Protein AF-A0A4V5LXH7-F1 (afdb_monomer_lite)

Foldseek 3Di:
DDLVPLDDDPVRQPDPVNVVSVCVVCVVPPPDDDPSQPDPVSVVVVVVVVVVVDDPVNVVVVVVVVVVVVVVVVVVVVVVVVVVVVVVVVVVVVVVVVVVVVVVVVVVVVVVVVVVVVVVVVVVVVVVVVLLVVLLVVLQVCVVVPHDPVVSCVPSVDDPVRSCVSVVVPPPPD

Secondary structure (DSSP, 8-state):
--GGG----GGG--SHHHHHHHHHHTTTT-SS--GGG-SHHHHHHHHHHHHHT--HHHHHHHHHHHHHHHHHHHHHHHHHHHHHHHHHHHHHHHHHHHHHHHHHHHHHHHHHHHHHHHHHHHHHHHHHHHHHHHHHHHHHHHHHTT--HHHHHHHH---HHHHHHHHHTTSS--

Sequence (174 aa):
MELINFVKGEAELESELDKVFFMLKNMSTLKKLPRILNSGVFQRFFQLASYAKLTKEERYMYDISLKRKWDAEAVRQAQEEDRQALLAKQQALEAQRQALEEKQRALEEAHVLNLTQAKKEALAEGLAEGERKRAIESARKMKNDGLPIEQIIRFTELSAEELRRTLRSKVEKL

Organism: NCBI:txid1874115

Radius of gyration: 56.32 Å; chains: 1; bounding box: 102×61×126 Å

pLDDT: mean 80.6, std 14.95, range [33.59, 97.62]

Structure (mmCIF, N/CA/C/O backbone):
data_AF-A0A4V5LXH7-F1
#
_entry.id   AF-A0A4V5LXH7-F1
#
loop_
_atom_site.group_PDB
_atom_site.id
_atom_site.type_symbol
_atom_site.label_atom_id
_atom_site.label_alt_id
_atom_site.label_comp_id
_atom_site.label_asym_id
_atom_site.label_entity_id
_atom_site.label_seq_id
_atom_site.pdbx_PDB_ins_code
_atom_site.Cartn_x
_atom_site.Cartn_y
_atom_site.Cartn_z
_atom_site.occupancy
_atom_site.B_iso_or_equiv
_atom_site.auth_seq_id
_atom_site.auth_comp_id
_atom_site.auth_asym_id
_atom_site.auth_atom_id
_atom_site.pdbx_PDB_model_num
ATOM 1 N N . MET A 1 1 ? -57.366 -26.735 52.399 1.00 50.31 1 MET A N 1
ATOM 2 C CA . MET A 1 1 ? -57.083 -26.028 53.667 1.00 50.31 1 MET A CA 1
ATOM 3 C C . MET A 1 1 ? -56.796 -24.576 53.341 1.00 50.31 1 MET A C 1
ATOM 5 O O . MET A 1 1 ? -56.027 -24.327 52.423 1.00 50.31 1 MET A O 1
ATOM 9 N N . GLU A 1 2 ? -57.430 -23.647 54.048 1.00 53.53 2 GLU A N 1
ATOM 10 C CA . GLU A 1 2 ? -57.168 -22.208 53.931 1.00 53.53 2 GLU A CA 1
ATOM 11 C C . GLU A 1 2 ? -56.141 -21.769 54.983 1.00 53.53 2 GLU A C 1
ATOM 13 O O . GLU A 1 2 ? -56.088 -22.339 56.074 1.00 53.53 2 GLU A O 1
ATOM 18 N N . LEU A 1 3 ? -55.349 -20.738 54.670 1.00 56.06 3 LEU A N 1
ATOM 19 C CA . LEU A 1 3 ? -54.226 -20.250 55.491 1.00 56.06 3 LEU A CA 1
ATOM 20 C C . LEU A 1 3 ? -54.667 -19.808 56.904 1.00 56.06 3 LEU A C 1
ATOM 22 O O . LEU A 1 3 ? -53.914 -19.939 57.866 1.00 56.06 3 LEU A O 1
ATOM 26 N N . ILE A 1 4 ? -55.915 -19.347 57.029 1.00 55.06 4 ILE A N 1
ATOM 27 C CA . ILE A 1 4 ? -56.541 -18.886 58.278 1.00 55.06 4 ILE A CA 1
ATOM 28 C C . ILE A 1 4 ? -56.800 -20.051 59.252 1.00 55.06 4 ILE A C 1
ATOM 30 O O . ILE A 1 4 ? -56.682 -19.875 60.462 1.00 55.06 4 ILE A O 1
ATOM 34 N N . ASN A 1 5 ? -57.064 -21.256 58.738 1.00 61.59 5 ASN A N 1
ATOM 35 C CA . ASN A 1 5 ? -57.423 -22.434 59.538 1.00 61.59 5 ASN A CA 1
ATOM 36 C C . ASN A 1 5 ? -56.234 -23.380 59.795 1.00 61.59 5 ASN A C 1
ATOM 38 O O . ASN A 1 5 ? -56.413 -24.506 60.256 1.00 61.59 5 ASN A O 1
ATOM 42 N N . PHE A 1 6 ? -55.007 -22.950 59.485 1.00 71.44 6 PHE A N 1
ATOM 43 C CA . PHE A 1 6 ? -53.804 -23.757 59.676 1.00 71.44 6 PHE A CA 1
ATOM 44 C C . PHE A 1 6 ? -53.302 -23.666 61.127 1.00 71.44 6 PHE A C 1
ATOM 46 O O . PHE A 1 6 ? -52.814 -22.614 61.539 1.00 71.44 6 PHE A O 1
ATOM 53 N N . VAL A 1 7 ? -53.404 -24.747 61.910 1.00 69.38 7 VAL A N 1
ATOM 54 C CA . VAL A 1 7 ? -53.031 -24.786 63.350 1.00 69.38 7 VAL A CA 1
ATOM 55 C C . VAL A 1 7 ? -51.901 -25.788 63.653 1.00 69.38 7 VAL A C 1
ATOM 57 O O . VAL A 1 7 ? -51.452 -25.879 64.788 1.00 69.38 7 VAL A O 1
ATOM 60 N N . LYS A 1 8 ? -51.398 -26.501 62.638 1.00 74.69 8 LYS A N 1
ATOM 61 C CA . LYS A 1 8 ? -50.404 -27.572 62.808 1.00 74.69 8 LYS A CA 1
ATOM 62 C C . LYS A 1 8 ? -49.050 -27.054 63.313 1.00 74.69 8 LYS A C 1
ATOM 64 O O . LYS A 1 8 ? -48.563 -26.019 62.844 1.00 74.69 8 LYS A O 1
ATOM 69 N N . GLY A 1 9 ? -48.443 -27.794 64.242 1.00 68.31 9 GLY A N 1
ATOM 70 C CA . GLY A 1 9 ? -47.104 -27.526 64.786 1.00 68.31 9 GLY A CA 1
ATOM 71 C C . GLY A 1 9 ? -45.967 -28.148 63.963 1.00 68.31 9 GLY A C 1
ATOM 72 O O . GLY A 1 9 ? -46.210 -28.923 63.045 1.00 68.31 9 GLY A O 1
ATOM 73 N N . GLU A 1 10 ? -44.706 -27.848 64.307 1.00 66.88 10 GLU A N 1
ATOM 74 C CA . GLU A 1 10 ? -43.515 -28.343 63.581 1.00 66.88 10 GLU A CA 1
ATOM 75 C C . GLU A 1 10 ? -43.468 -29.876 63.437 1.00 66.88 10 GLU A C 1
ATOM 77 O O . GLU A 1 10 ? -43.058 -30.383 62.396 1.00 66.88 10 GLU A O 1
ATOM 82 N N . ALA A 1 11 ? -43.924 -30.612 64.455 1.00 67.56 11 ALA A N 1
ATOM 83 C CA . ALA A 1 11 ? -43.944 -32.076 64.467 1.00 67.56 11 ALA A CA 1
ATOM 84 C C . ALA A 1 11 ? -45.062 -32.698 63.603 1.00 67.56 11 ALA A C 1
ATOM 86 O O . ALA A 1 11 ? -45.029 -33.896 63.345 1.00 67.56 11 ALA A O 1
ATOM 87 N N . GLU A 1 12 ? -46.027 -31.897 63.145 1.00 73.00 12 GLU A N 1
ATOM 88 C CA . GLU A 1 12 ? -47.233 -32.336 62.421 1.00 73.00 12 GLU A CA 1
ATOM 89 C C . GLU A 1 12 ? -47.176 -31.973 60.920 1.00 73.00 12 GLU A C 1
ATOM 91 O O . GLU A 1 12 ? -48.175 -32.038 60.198 1.00 73.00 12 GLU A O 1
ATOM 96 N N . LEU A 1 13 ? -46.003 -31.543 60.434 1.00 75.25 13 LEU A N 1
ATOM 97 C CA . LEU A 1 13 ? -45.779 -31.112 59.052 1.00 75.25 13 LEU A CA 1
ATOM 98 C C . LEU A 1 13 ? -45.464 -32.298 58.131 1.00 75.25 13 LEU A C 1
ATOM 100 O O . LEU A 1 13 ? -44.310 -32.534 57.763 1.00 75.25 13 LEU A O 1
ATOM 104 N N . GLU A 1 14 ? -46.503 -33.023 57.730 1.00 67.31 14 GLU A N 1
ATOM 105 C CA . GLU A 1 14 ? -46.374 -34.194 56.853 1.00 67.31 14 GLU A CA 1
ATOM 106 C C . GLU A 1 14 ? -46.221 -33.816 55.369 1.00 67.31 14 GLU A C 1
ATOM 108 O O . GLU A 1 14 ? -45.343 -34.349 54.688 1.00 67.31 14 GLU A O 1
ATOM 113 N N . SER A 1 15 ? -47.015 -32.863 54.856 1.00 75.75 15 SER A N 1
ATOM 114 C CA . SER A 1 15 ? -47.000 -32.500 53.427 1.00 75.75 15 SER A CA 1
ATOM 115 C C . SER A 1 15 ? -46.150 -31.262 53.100 1.00 75.75 15 SER A C 1
ATOM 117 O O . SER A 1 15 ? -45.922 -30.386 53.937 1.00 75.75 15 SER A O 1
ATOM 119 N N . GLU A 1 16 ? -45.702 -31.141 51.843 1.00 67.69 16 GLU A N 1
ATOM 120 C CA . GLU A 1 16 ? -45.017 -29.930 51.353 1.00 67.69 16 GLU A CA 1
ATOM 121 C C . GLU A 1 16 ? -45.903 -28.679 51.450 1.00 67.69 16 GLU A C 1
ATOM 123 O O . GLU A 1 16 ? -45.416 -27.589 51.739 1.00 67.69 16 GLU A O 1
ATOM 128 N N . LEU A 1 17 ? -47.215 -28.843 51.286 1.00 70.25 17 LEU A N 1
ATOM 129 C CA . LEU A 1 17 ? -48.198 -27.772 51.407 1.00 70.25 17 LEU A CA 1
ATOM 130 C C . LEU A 1 17 ? -48.376 -27.318 52.868 1.00 70.25 17 LEU A C 1
ATOM 132 O O . LEU A 1 17 ? -48.465 -26.117 53.122 1.00 70.25 17 LEU A O 1
ATOM 136 N N . ASP A 1 18 ? -48.314 -28.234 53.841 1.00 73.75 18 ASP A N 1
ATOM 137 C CA . ASP A 1 18 ? -48.282 -27.880 55.269 1.00 73.75 18 ASP A CA 1
ATOM 138 C C . ASP A 1 18 ? -47.008 -27.098 55.624 1.00 73.75 18 ASP A C 1
ATOM 140 O O . ASP A 1 18 ? -47.055 -26.127 56.377 1.00 73.75 18 ASP A O 1
ATOM 144 N N . LYS A 1 19 ? -45.869 -27.474 55.031 1.00 75.38 19 LYS A N 1
ATOM 145 C CA . LYS A 1 19 ? -44.585 -26.771 55.183 1.00 75.38 19 LYS A CA 1
ATOM 146 C C . LYS A 1 19 ? -44.635 -25.348 54.616 1.00 75.38 19 LYS A C 1
ATOM 148 O O . LYS A 1 19 ? -44.140 -24.424 55.264 1.00 75.38 19 LYS A O 1
ATOM 153 N N . VAL A 1 20 ? -45.272 -25.157 53.454 1.00 72.19 20 VAL A N 1
ATOM 154 C CA . VAL A 1 20 ? -45.529 -23.826 52.868 1.00 72.19 20 VAL A CA 1
ATOM 155 C C . VAL A 1 20 ? -46.413 -22.989 53.796 1.00 72.19 20 VAL A C 1
ATOM 157 O O . VAL A 1 20 ? -46.061 -21.852 54.107 1.00 72.19 20 VAL A O 1
ATOM 160 N N . PHE A 1 21 ? -47.533 -23.532 54.283 1.00 74.00 21 PHE A N 1
ATOM 161 C CA . PHE A 1 21 ? -48.441 -22.791 55.164 1.00 74.00 21 PHE A CA 1
ATOM 162 C C . PHE A 1 21 ? -47.815 -22.453 56.519 1.00 74.00 21 PHE A C 1
ATOM 164 O O . PHE A 1 21 ? -47.962 -21.324 56.992 1.00 74.00 21 PHE A O 1
ATOM 171 N N . PHE A 1 22 ? -47.061 -23.381 57.111 1.00 75.94 22 PHE A N 1
ATOM 172 C CA . PHE A 1 22 ? -46.317 -23.137 58.343 1.00 75.94 22 PHE A CA 1
ATOM 173 C C . PHE A 1 22 ? -45.274 -22.033 58.164 1.00 75.94 22 PHE A C 1
ATOM 175 O O . PHE A 1 22 ? -45.173 -21.145 59.014 1.00 75.94 22 PHE A O 1
ATOM 182 N N . MET A 1 23 ? -44.532 -22.056 57.051 1.00 72.31 23 MET A N 1
ATOM 183 C CA . MET A 1 23 ? -43.577 -21.005 56.716 1.00 72.31 23 MET A CA 1
ATOM 184 C C . MET A 1 23 ? -44.282 -19.654 56.605 1.00 72.31 23 MET A C 1
ATOM 186 O O . MET A 1 23 ? -43.899 -18.735 57.318 1.00 72.31 23 MET A O 1
ATOM 190 N N . LEU A 1 24 ? -45.334 -19.552 55.781 1.00 71.25 24 LEU A N 1
ATOM 191 C CA . LEU A 1 24 ? -46.080 -18.311 55.544 1.00 71.25 24 LEU A CA 1
ATOM 192 C C . LEU A 1 24 ? -46.690 -17.733 56.829 1.00 71.25 24 LEU A C 1
ATOM 194 O O . LEU A 1 24 ? -46.594 -16.528 57.060 1.00 71.25 24 LEU A O 1
ATOM 198 N N . LYS A 1 25 ? -47.253 -18.582 57.697 1.00 72.81 25 LYS A N 1
ATOM 199 C CA . LYS A 1 25 ? -47.838 -18.168 58.982 1.00 72.81 25 LYS A CA 1
ATOM 200 C C . LYS A 1 25 ? -46.791 -17.644 59.971 1.00 72.81 25 LYS A C 1
ATOM 202 O O . LYS A 1 25 ? -47.082 -16.727 60.734 1.00 72.81 25 LYS A O 1
ATOM 207 N N . ASN A 1 26 ? -45.579 -18.199 59.950 1.00 70.19 26 ASN A N 1
ATOM 208 C CA . ASN A 1 26 ? -44.505 -17.864 60.889 1.00 70.19 26 ASN A CA 1
ATOM 209 C C . ASN A 1 26 ? -43.395 -16.988 60.262 1.00 70.19 26 ASN A C 1
ATOM 211 O O . ASN A 1 26 ? -42.321 -16.836 60.841 1.00 70.19 26 ASN A O 1
ATOM 215 N N . MET A 1 27 ? -43.635 -16.367 59.098 1.00 64.06 27 MET A N 1
ATOM 216 C CA . MET A 1 27 ? -42.632 -15.569 58.363 1.00 64.06 27 MET A CA 1
ATOM 217 C C . MET A 1 27 ? -42.004 -14.438 59.186 1.00 64.06 27 MET A C 1
ATOM 219 O O . MET A 1 27 ? -40.829 -14.124 59.010 1.00 64.06 27 MET A O 1
ATOM 223 N N . SER A 1 28 ? -42.774 -13.799 60.069 1.00 63.00 28 SER A N 1
ATOM 224 C CA . SER A 1 28 ? -42.300 -12.674 60.886 1.00 63.00 28 SER A CA 1
ATOM 225 C C . SER A 1 28 ? -41.464 -13.113 62.091 1.00 63.00 28 SER A C 1
ATOM 227 O O . SER A 1 28 ? -40.641 -12.342 62.586 1.00 63.00 28 SER A O 1
ATOM 229 N N . THR A 1 29 ? -41.653 -14.345 62.564 1.00 64.44 29 THR A N 1
ATOM 230 C CA . THR A 1 29 ? -41.029 -14.880 63.781 1.00 64.44 29 THR A CA 1
ATOM 231 C C . THR A 1 29 ? -39.841 -15.800 63.480 1.00 64.44 29 THR A C 1
ATOM 233 O O . THR A 1 29 ? -38.942 -15.939 64.314 1.00 64.44 29 THR A O 1
ATOM 236 N N . LEU A 1 30 ? -39.774 -16.375 62.274 1.00 66.69 30 LEU A N 1
ATOM 237 C CA . LEU A 1 30 ? -38.698 -17.262 61.829 1.00 66.69 30 LEU A CA 1
ATOM 238 C C . LEU A 1 30 ? -37.398 -16.494 61.525 1.00 66.69 30 LEU A C 1
ATOM 240 O O . LEU A 1 30 ? -37.164 -16.011 60.420 1.00 66.69 30 LEU A O 1
ATOM 244 N N . LYS A 1 31 ? -36.498 -16.419 62.515 1.00 63.22 31 LYS A N 1
ATOM 245 C CA . LYS A 1 31 ? -35.153 -15.819 62.364 1.00 63.22 31 LYS A CA 1
ATOM 246 C C . LYS A 1 31 ? -34.141 -16.726 61.651 1.00 63.22 31 LYS A C 1
ATOM 248 O O . LYS A 1 31 ? -33.125 -16.239 61.163 1.00 63.22 31 LYS A O 1
ATOM 253 N N . LYS A 1 32 ? -34.378 -18.039 61.637 1.00 66.19 32 LYS A N 1
ATOM 254 C CA . LYS A 1 32 ? -33.535 -19.059 60.993 1.00 66.19 32 LYS A CA 1
ATOM 255 C C . LYS A 1 32 ? -34.434 -20.128 60.385 1.00 66.19 32 LYS A C 1
ATOM 257 O O . LYS A 1 32 ? -35.490 -20.407 60.943 1.00 66.19 32 LYS A O 1
ATOM 262 N N . LEU A 1 33 ? -34.003 -20.722 59.272 1.00 65.12 33 LEU A N 1
ATOM 263 C CA . LEU A 1 33 ? -34.748 -21.781 58.594 1.00 65.12 33 LEU A CA 1
ATOM 264 C C . LEU A 1 33 ? -34.733 -23.067 59.454 1.00 65.12 33 LEU A C 1
ATOM 266 O O . LEU A 1 33 ? -33.650 -23.610 59.693 1.00 65.12 33 LEU A O 1
ATOM 270 N N . PRO A 1 34 ? -35.889 -23.564 59.932 1.00 66.94 34 PRO A N 1
ATOM 271 C CA . PRO A 1 34 ? -35.977 -24.834 60.650 1.00 66.94 34 PRO A CA 1
ATOM 272 C C . PRO A 1 34 ? -35.546 -26.003 59.756 1.00 66.94 34 PRO A C 1
ATOM 274 O O . PRO A 1 34 ? -35.804 -25.998 58.552 1.00 66.94 34 PRO A O 1
ATOM 277 N N . ARG A 1 35 ? -34.940 -27.049 60.339 1.00 64.75 35 ARG A N 1
ATOM 278 C CA . ARG A 1 35 ? -34.434 -28.226 59.595 1.00 64.75 35 ARG A CA 1
ATOM 279 C C . ARG A 1 35 ? -35.494 -28.908 58.719 1.00 64.75 35 ARG A C 1
ATOM 281 O O . ARG A 1 35 ? -35.157 -29.452 57.674 1.00 64.75 35 ARG A O 1
ATOM 288 N N . ILE A 1 36 ? -36.760 -28.836 59.120 1.00 65.00 36 ILE A N 1
ATOM 289 C CA . ILE A 1 36 ? -37.914 -29.450 58.443 1.00 65.00 36 ILE A CA 1
ATOM 290 C C . ILE A 1 36 ? -38.217 -28.767 57.092 1.00 65.00 36 ILE A C 1
ATOM 292 O O . ILE A 1 36 ? -38.776 -29.388 56.187 1.00 65.00 36 ILE A O 1
ATOM 296 N N . LEU A 1 37 ? -37.794 -27.506 56.936 1.00 65.00 37 LEU A N 1
ATOM 297 C CA . LEU A 1 37 ? -37.978 -26.671 55.743 1.00 65.00 37 LEU A CA 1
ATOM 298 C C . LEU A 1 37 ? -36.717 -26.596 54.866 1.00 65.00 37 LEU A C 1
ATOM 300 O O . LEU A 1 37 ? -36.638 -25.771 53.961 1.00 65.00 37 LEU A O 1
ATOM 304 N N . ASN A 1 38 ? -35.725 -27.459 55.101 1.00 63.91 38 ASN A N 1
ATOM 305 C CA . ASN A 1 38 ? -34.456 -27.463 54.374 1.00 63.91 38 ASN A CA 1
ATOM 306 C C . ASN A 1 38 ? -34.535 -28.207 53.023 1.00 63.91 38 ASN A C 1
ATOM 308 O O . ASN A 1 38 ? -33.702 -29.064 52.732 1.00 63.91 38 ASN A O 1
ATOM 312 N N . SER A 1 39 ? -35.555 -27.922 52.207 1.00 68.00 39 SER A N 1
ATOM 313 C CA . SER A 1 39 ? -35.624 -28.405 50.821 1.00 68.00 39 SER A CA 1
ATOM 314 C C . SER A 1 39 ? -35.051 -27.355 49.861 1.00 68.00 39 SER A C 1
ATOM 316 O O . SER A 1 39 ? -35.079 -26.153 50.140 1.00 68.00 39 SER A O 1
ATOM 318 N N . GLY A 1 40 ? -34.534 -27.792 48.708 1.00 64.69 40 GLY A N 1
ATOM 319 C CA . GLY A 1 40 ? -33.908 -26.891 47.729 1.00 64.69 40 GLY A CA 1
ATOM 320 C C . GLY A 1 40 ? -34.839 -25.787 47.202 1.00 64.69 40 GLY A C 1
ATOM 321 O O . GLY A 1 40 ? -34.373 -24.706 46.848 1.00 64.69 40 GLY A O 1
ATOM 322 N N . VAL A 1 41 ? -36.156 -26.017 47.202 1.00 66.50 41 VAL A N 1
ATOM 323 C CA . VAL A 1 41 ? -37.170 -25.029 46.791 1.00 66.50 41 VAL A CA 1
ATOM 324 C C . VAL A 1 41 ? -37.322 -23.929 47.847 1.00 66.50 41 VAL A C 1
ATOM 326 O O . VAL A 1 41 ? -37.331 -22.742 47.519 1.00 66.50 41 VAL A O 1
ATOM 329 N N . PHE A 1 42 ? -37.355 -24.305 49.126 1.00 68.94 42 PHE A N 1
ATOM 330 C CA . PHE A 1 42 ? -37.490 -23.365 50.239 1.00 68.94 42 PHE A CA 1
ATOM 331 C C . PHE A 1 42 ? -36.227 -22.538 50.483 1.00 68.94 42 PHE A C 1
ATOM 333 O O . PHE A 1 42 ? -36.331 -21.370 50.850 1.00 68.94 42 PHE A O 1
ATOM 340 N N . GLN A 1 43 ? -35.040 -23.088 50.214 1.00 67.06 43 GLN A N 1
ATOM 341 C CA . GLN A 1 43 ? -33.799 -22.309 50.249 1.00 67.06 43 GLN A CA 1
ATOM 342 C C . GLN A 1 43 ? -33.799 -21.187 49.205 1.00 67.06 43 GLN A C 1
ATOM 344 O O . GLN A 1 43 ? -33.464 -20.050 49.534 1.00 67.06 43 GLN A O 1
ATOM 349 N N . ARG A 1 44 ? -34.229 -21.477 47.970 1.00 63.94 44 ARG A N 1
ATOM 350 C CA . ARG A 1 44 ? -34.353 -20.465 46.907 1.00 63.94 44 ARG A CA 1
ATOM 351 C C . ARG A 1 44 ? -35.390 -19.404 47.264 1.00 63.94 44 ARG A C 1
ATOM 353 O O . ARG A 1 44 ? -35.130 -18.220 47.084 1.00 63.94 44 ARG A O 1
ATOM 360 N N . PHE A 1 45 ? -36.527 -19.815 47.827 1.00 66.00 45 PHE A N 1
ATOM 361 C CA . PHE A 1 45 ? -37.550 -18.889 48.312 1.00 66.00 45 PHE A CA 1
ATOM 362 C C . PHE A 1 45 ? -37.027 -17.994 49.445 1.00 66.00 45 PHE A C 1
ATOM 364 O O . PHE A 1 45 ? -37.220 -16.785 49.401 1.00 66.00 45 PHE A O 1
ATOM 371 N N . PHE A 1 46 ? -36.307 -18.551 50.425 1.00 65.56 46 PHE A N 1
ATOM 372 C CA . PHE A 1 46 ? -35.726 -17.776 51.524 1.00 65.56 46 PHE A CA 1
ATOM 373 C C . PHE A 1 46 ? -34.636 -16.817 51.033 1.00 65.56 46 PHE A C 1
ATOM 375 O O . PHE A 1 46 ? -34.598 -15.673 51.474 1.00 65.56 46 PHE A O 1
ATOM 382 N N . GLN A 1 47 ? -33.786 -17.226 50.087 1.00 63.06 47 GLN A N 1
ATOM 383 C CA . GLN A 1 47 ? -32.816 -16.334 49.440 1.00 63.06 47 GLN A CA 1
ATOM 384 C C . GLN A 1 47 ? -33.511 -15.194 48.684 1.00 63.06 47 GLN A C 1
ATOM 386 O O . GLN A 1 47 ? -33.106 -14.041 48.812 1.00 63.06 47 GLN A O 1
ATOM 391 N N . LEU A 1 48 ? -34.598 -15.488 47.966 1.00 58.62 48 LEU A N 1
ATOM 392 C CA . LEU A 1 48 ? -35.386 -14.487 47.248 1.00 58.62 48 LEU A CA 1
ATOM 393 C C . LEU A 1 48 ? -36.129 -13.537 48.205 1.00 58.62 48 LEU A C 1
ATOM 395 O O . LEU A 1 48 ? -36.177 -12.333 47.971 1.00 58.62 48 LEU A O 1
ATOM 399 N N . ALA A 1 49 ? -36.646 -14.045 49.324 1.00 60.09 49 ALA A N 1
ATOM 400 C CA . ALA A 1 49 ? -37.250 -13.240 50.384 1.00 60.09 49 ALA A CA 1
ATOM 401 C C . ALA A 1 49 ? -36.205 -12.396 51.139 1.00 60.09 49 ALA A C 1
ATOM 403 O O . ALA A 1 49 ? -36.483 -11.260 51.515 1.00 60.09 49 ALA A O 1
ATOM 404 N N . SER A 1 50 ? -34.984 -12.913 51.308 1.00 56.38 50 SER A N 1
ATOM 405 C CA . SER A 1 50 ? -33.834 -12.166 51.841 1.00 56.38 50 SER A CA 1
ATOM 406 C C . SER A 1 50 ? -33.432 -11.034 50.895 1.00 56.38 50 SER A C 1
ATOM 408 O O . SER A 1 50 ? -33.141 -9.932 51.345 1.00 56.38 50 SER A O 1
ATOM 410 N N . TYR A 1 51 ? -33.500 -11.276 49.585 1.00 52.81 51 TYR A N 1
ATOM 411 C CA . TYR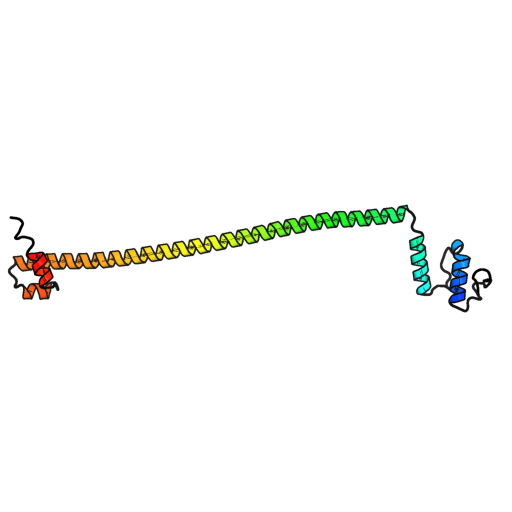 A 1 51 ? -33.290 -10.270 48.546 1.00 52.81 51 TYR A CA 1
ATOM 412 C C . TYR A 1 51 ? -34.411 -9.212 48.531 1.00 52.81 51 TYR A C 1
ATOM 414 O O . TYR A 1 51 ? -34.144 -8.019 48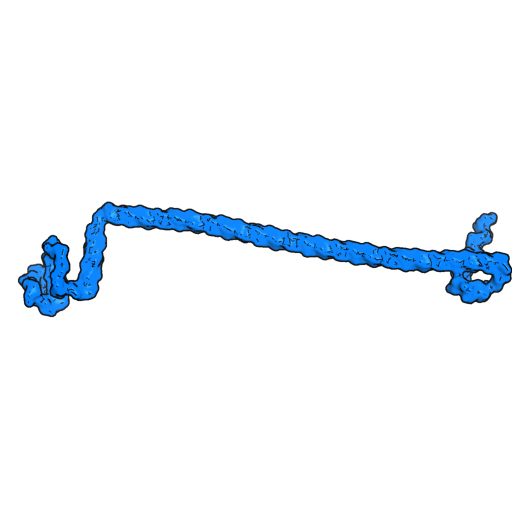.430 1.00 52.81 51 TYR A O 1
ATOM 422 N N . ALA A 1 52 ? -35.671 -9.603 48.746 1.00 55.06 52 ALA A N 1
ATOM 423 C CA . ALA A 1 52 ? -36.780 -8.659 48.923 1.00 55.06 52 ALA A CA 1
ATOM 424 C C . ALA A 1 52 ? -36.672 -7.824 50.219 1.00 55.06 52 ALA A C 1
ATOM 426 O O . ALA A 1 52 ? -37.296 -6.769 50.326 1.00 55.06 52 ALA A O 1
ATOM 427 N N . LYS A 1 53 ? -35.852 -8.268 51.184 1.00 56.97 53 LYS A N 1
ATOM 428 C CA . LYS A 1 53 ? -35.536 -7.557 52.431 1.00 56.97 53 LYS A CA 1
ATOM 429 C C . LYS A 1 53 ? -34.415 -6.519 52.277 1.00 56.97 53 LYS A C 1
ATOM 431 O O . LYS A 1 53 ? -34.104 -5.854 53.263 1.00 56.97 53 LYS A O 1
ATOM 436 N N . LEU A 1 54 ? -33.838 -6.360 51.077 1.00 57.31 54 LEU A N 1
ATOM 437 C CA . LEU A 1 54 ? -32.822 -5.338 50.814 1.00 57.31 54 LEU A CA 1
ATOM 438 C C . LEU A 1 54 ? -33.363 -3.954 51.191 1.00 57.31 54 LEU A C 1
ATOM 440 O O . LEU A 1 54 ? -34.442 -3.539 50.734 1.00 57.31 54 LEU A O 1
ATOM 444 N N . THR A 1 55 ? -32.614 -3.235 52.022 1.00 62.69 55 THR A N 1
ATOM 445 C CA . THR A 1 55 ? -32.979 -1.872 52.409 1.00 62.69 55 THR A CA 1
ATOM 446 C C . THR A 1 55 ? -32.841 -0.933 51.205 1.00 62.69 55 THR A C 1
ATOM 448 O O . THR A 1 55 ? -32.291 -1.292 50.156 1.00 62.69 55 THR A O 1
ATOM 451 N N . LYS A 1 56 ? -33.382 0.288 51.299 1.00 65.88 56 LYS A N 1
ATOM 452 C CA . LYS A 1 56 ? -33.227 1.273 50.213 1.00 65.88 56 LYS A CA 1
ATOM 453 C C . LYS A 1 56 ? -31.747 1.548 49.926 1.00 65.88 56 LYS A C 1
ATOM 455 O O . LYS A 1 56 ? -31.377 1.756 48.776 1.00 65.88 56 LYS A O 1
ATOM 460 N N . GLU A 1 57 ? -30.921 1.481 50.961 1.00 69.25 57 GLU A N 1
ATOM 461 C CA . GLU A 1 57 ? -29.485 1.717 50.938 1.00 69.25 57 GLU A CA 1
ATOM 462 C C . GLU A 1 57 ? -28.742 0.622 50.166 1.00 69.25 57 GLU A C 1
ATOM 464 O O . GLU A 1 57 ? -27.875 0.936 49.358 1.00 69.25 57 GLU A O 1
ATOM 469 N N . GLU A 1 58 ? -29.097 -0.654 50.329 1.00 63.94 58 GLU A N 1
ATOM 470 C CA . GLU A 1 58 ? -28.426 -1.744 49.606 1.00 63.94 58 GLU A CA 1
ATOM 471 C C . GLU A 1 58 ? -28.774 -1.747 48.109 1.00 63.94 58 GLU A C 1
ATOM 473 O O . GLU A 1 58 ? -27.894 -1.964 47.273 1.00 63.94 58 GLU A O 1
ATOM 478 N N . ARG A 1 59 ? -30.028 -1.421 47.751 1.00 66.38 59 ARG A N 1
ATOM 479 C CA . ARG A 1 59 ? -30.418 -1.182 46.347 1.00 66.38 59 ARG A CA 1
ATOM 480 C C . ARG A 1 59 ? -29.657 0.001 45.749 1.00 66.38 59 ARG A C 1
ATOM 482 O O . ARG A 1 59 ? -29.103 -0.113 44.663 1.00 66.38 59 ARG A O 1
ATOM 489 N N . TYR A 1 60 ? -29.552 1.098 46.495 1.00 75.56 60 TYR A N 1
ATOM 490 C CA . TYR A 1 60 ? -28.793 2.275 46.077 1.00 75.56 60 TYR A CA 1
ATOM 491 C C . TYR A 1 60 ? -27.301 1.968 45.863 1.00 75.56 60 TYR A C 1
ATOM 493 O O . TYR A 1 60 ? -26.712 2.383 44.865 1.00 75.56 60 TYR A O 1
ATOM 501 N N . MET A 1 61 ? -26.685 1.185 46.754 1.00 74.38 61 MET A N 1
ATOM 502 C CA . MET A 1 61 ? -25.293 0.750 46.602 1.00 74.38 61 MET A CA 1
ATOM 503 C C . MET A 1 61 ? -25.092 -0.151 45.378 1.00 74.38 61 MET A C 1
ATOM 505 O O . MET A 1 61 ? -24.076 -0.027 44.686 1.00 74.38 61 MET A O 1
ATOM 509 N N . TYR A 1 62 ? -26.056 -1.025 45.078 1.00 70.81 62 TYR A N 1
ATOM 510 C CA . TYR A 1 62 ? -26.042 -1.839 43.865 1.00 70.81 62 TYR A CA 1
ATOM 511 C C . TYR A 1 62 ? -26.123 -0.973 42.600 1.00 70.81 62 TYR A C 1
ATOM 513 O O . TYR A 1 62 ? -25.274 -1.127 41.718 1.00 70.81 62 TYR A O 1
ATOM 521 N N . ASP A 1 63 ? -27.043 -0.009 42.550 1.00 74.06 63 ASP A N 1
ATOM 522 C CA . ASP A 1 63 ? -27.205 0.909 41.414 1.00 74.06 63 ASP A CA 1
ATOM 523 C C . ASP A 1 63 ? -25.944 1.750 41.176 1.00 74.06 63 ASP A C 1
ATOM 525 O O . ASP A 1 63 ? -25.489 1.890 40.039 1.00 74.06 63 ASP A O 1
ATOM 529 N N . ILE A 1 64 ? -25.303 2.240 42.246 1.00 78.69 64 ILE A N 1
ATOM 530 C CA . ILE A 1 64 ? -24.001 2.917 42.148 1.00 78.69 64 ILE A CA 1
ATOM 531 C C . ILE A 1 64 ? -22.946 1.980 41.558 1.00 78.69 64 ILE A C 1
ATOM 533 O O . ILE A 1 64 ? -22.159 2.393 40.705 1.00 78.69 64 ILE A O 1
ATOM 537 N N . SER A 1 65 ? -22.892 0.726 42.014 1.00 83.38 65 SER A N 1
ATOM 538 C CA . SER A 1 65 ? -21.905 -0.238 41.523 1.00 83.38 65 SER A CA 1
ATOM 539 C C . SER A 1 65 ? -22.101 -0.553 40.038 1.00 83.38 65 SER A C 1
ATOM 541 O O . SER A 1 65 ? -21.120 -0.670 39.302 1.00 83.38 65 SER A O 1
ATOM 543 N N . LEU A 1 66 ? -23.355 -0.638 39.588 1.00 81.69 66 LEU A N 1
ATOM 544 C CA . LEU A 1 66 ? -23.705 -0.882 38.196 1.00 81.69 66 LEU A CA 1
ATOM 545 C C . LEU A 1 66 ? -23.356 0.330 37.334 1.00 81.69 66 LEU A C 1
ATOM 547 O O . LEU A 1 66 ? -22.679 0.175 36.319 1.00 81.69 66 LEU A O 1
ATOM 551 N N . LYS A 1 67 ? -23.702 1.536 37.797 1.00 88.94 67 LYS A N 1
ATOM 552 C CA . LYS A 1 67 ? -23.329 2.789 37.137 1.00 88.94 67 LYS A CA 1
ATOM 553 C C . LYS A 1 67 ? -21.815 2.904 36.966 1.00 88.94 67 LYS A C 1
ATOM 555 O O . LYS A 1 67 ? -21.350 3.135 35.862 1.00 88.94 67 LYS A O 1
ATOM 560 N N . ARG A 1 68 ? -21.033 2.634 38.018 1.00 88.12 68 ARG A N 1
ATOM 561 C CA . ARG A 1 68 ? -19.559 2.644 37.941 1.00 88.12 68 ARG A CA 1
ATOM 562 C C . ARG A 1 68 ? -19.014 1.655 36.913 1.00 88.12 68 ARG A C 1
ATOM 564 O O . ARG A 1 68 ? -18.029 1.957 36.247 1.00 88.12 68 ARG A O 1
ATOM 571 N N . LYS A 1 69 ? -19.622 0.470 36.793 1.00 88.44 69 LYS A N 1
ATOM 572 C CA . LYS A 1 69 ? -19.222 -0.522 35.784 1.00 88.44 69 LYS A CA 1
ATOM 573 C C . LYS A 1 69 ? -19.518 -0.029 34.374 1.00 88.44 69 LYS A C 1
ATOM 575 O O . LYS A 1 69 ? -18.655 -0.173 33.517 1.00 88.44 69 LYS A O 1
ATOM 580 N N . TRP A 1 70 ? -20.694 0.550 34.149 1.00 86.12 70 TRP A N 1
ATOM 581 C CA . TRP A 1 70 ? -21.073 1.106 32.850 1.00 86.12 70 TRP A CA 1
ATOM 582 C C . TRP A 1 70 ? -20.238 2.327 32.474 1.00 86.12 70 TRP A C 1
ATOM 584 O O . TRP A 1 70 ? -19.759 2.383 31.350 1.00 86.12 70 TRP A O 1
ATOM 594 N N . ASP A 1 71 ? -19.970 3.233 33.417 1.00 91.81 71 ASP A N 1
ATOM 595 C CA . ASP A 1 71 ? -19.079 4.378 33.201 1.00 91.81 71 ASP A CA 1
ATOM 596 C C . ASP A 1 71 ? -17.668 3.896 32.811 1.00 91.81 71 ASP A C 1
ATOM 598 O O . ASP A 1 71 ? -17.067 4.396 31.862 1.00 91.81 71 ASP A O 1
ATOM 602 N N . ALA A 1 72 ? -17.147 2.870 33.495 1.00 92.06 72 ALA A N 1
ATOM 603 C CA . ALA A 1 72 ? -15.842 2.295 33.177 1.00 92.06 72 ALA A CA 1
ATOM 604 C C . ALA A 1 72 ? -15.821 1.564 31.824 1.00 92.06 72 ALA A C 1
ATOM 606 O O . ALA A 1 72 ? -14.810 1.609 31.126 1.00 92.06 72 ALA A O 1
ATOM 607 N N . GLU A 1 73 ? -16.907 0.880 31.459 1.00 90.94 73 GLU A N 1
ATOM 608 C CA . GLU A 1 73 ? -17.029 0.210 30.161 1.00 90.94 73 GLU A CA 1
ATOM 609 C C . GLU A 1 73 ? -17.131 1.223 29.020 1.00 90.94 73 GLU A C 1
ATOM 611 O O . GLU A 1 73 ? -16.430 1.077 28.029 1.00 90.94 73 GLU A O 1
ATOM 616 N N . ALA A 1 74 ? -17.909 2.295 29.189 1.00 94.12 74 ALA A N 1
ATOM 617 C CA . ALA A 1 74 ? -18.026 3.360 28.198 1.00 94.12 74 ALA A CA 1
ATOM 618 C C . ALA A 1 74 ? -16.667 4.018 27.907 1.00 94.12 74 ALA A C 1
ATOM 620 O O . ALA A 1 74 ? -16.317 4.238 26.750 1.00 94.12 74 ALA A O 1
ATOM 621 N N . VAL A 1 75 ? -15.861 4.271 28.947 1.00 95.06 75 VAL A N 1
ATOM 622 C CA . VAL A 1 75 ? -14.493 4.791 28.779 1.00 95.06 75 VAL A CA 1
ATOM 623 C C . VAL A 1 75 ? -13.598 3.787 28.049 1.00 95.06 75 VAL A C 1
ATOM 625 O O . VAL A 1 75 ? -12.860 4.180 27.149 1.00 95.06 75 VAL A O 1
ATOM 628 N N . ARG A 1 76 ? -13.658 2.495 28.406 1.00 95.00 76 ARG A N 1
ATOM 629 C CA . ARG A 1 76 ? -12.885 1.446 27.716 1.00 95.00 76 ARG A CA 1
ATOM 630 C C . ARG A 1 76 ? -13.267 1.332 26.246 1.00 95.00 76 ARG A C 1
ATOM 632 O O . ARG A 1 76 ? -12.381 1.231 25.405 1.00 95.00 76 ARG A O 1
ATOM 639 N N . GLN A 1 77 ? -14.561 1.355 25.951 1.00 94.25 77 GLN A N 1
ATOM 640 C CA . GLN A 1 77 ? -15.067 1.253 24.593 1.00 94.25 77 GLN A CA 1
ATOM 641 C C . GLN A 1 77 ? -14.596 2.440 23.750 1.00 94.25 77 GLN A C 1
ATOM 643 O O . GLN A 1 77 ? -14.045 2.221 22.679 1.00 94.25 77 GLN A O 1
ATOM 648 N N . ALA A 1 78 ? -14.702 3.669 24.266 1.00 94.56 78 ALA A N 1
ATOM 649 C CA . ALA A 1 78 ? -14.190 4.852 23.575 1.00 94.56 78 ALA A CA 1
ATOM 650 C C . ALA A 1 78 ? -12.679 4.748 23.286 1.00 94.56 78 ALA A C 1
ATOM 652 O O . ALA A 1 78 ? -12.234 5.030 22.179 1.00 94.56 78 ALA A O 1
ATOM 653 N N . GLN A 1 79 ? -11.886 4.270 24.252 1.00 95.38 79 GLN A N 1
ATOM 654 C CA . GLN A 1 79 ? -10.445 4.059 24.058 1.00 95.38 79 GLN A CA 1
ATOM 655 C C . GLN A 1 79 ? -10.128 2.991 23.006 1.00 95.38 79 GLN A C 1
ATOM 657 O O . GLN A 1 79 ? -9.146 3.121 22.274 1.00 95.38 79 GLN A O 1
ATOM 662 N N . GLU A 1 80 ? -10.914 1.918 22.951 1.00 94.94 80 GLU A N 1
ATOM 663 C CA . GLU A 1 80 ? -10.732 0.858 21.963 1.00 94.94 80 GLU A CA 1
ATOM 664 C C . GLU A 1 80 ? -11.165 1.319 20.566 1.00 94.94 80 GLU A C 1
ATOM 666 O O . GLU A 1 80 ? -10.457 1.053 19.599 1.00 94.94 80 GLU A O 1
ATOM 671 N N . GLU A 1 81 ? -12.255 2.079 20.456 1.00 94.62 81 GLU A N 1
ATOM 672 C CA . GLU A 1 81 ? -12.683 2.717 19.205 1.00 94.62 81 GLU A CA 1
ATOM 673 C C . GLU A 1 81 ? -11.611 3.684 18.680 1.00 94.62 81 GLU A C 1
ATOM 675 O O . GLU A 1 81 ? -11.212 3.585 17.517 1.00 94.62 81 GLU A O 1
ATOM 680 N N . ASP A 1 82 ? -11.057 4.542 19.542 1.00 95.56 82 ASP A N 1
ATOM 681 C CA . ASP A 1 82 ? -9.952 5.442 19.191 1.00 95.56 82 ASP A CA 1
ATOM 682 C C . ASP A 1 82 ? -8.705 4.664 18.740 1.00 95.56 82 ASP A C 1
ATOM 684 O O . ASP A 1 82 ? -8.047 5.023 17.756 1.00 95.56 82 ASP A O 1
ATOM 688 N N . ARG A 1 83 ? -8.378 3.564 19.431 1.00 95.81 83 ARG A N 1
ATOM 689 C CA . ARG A 1 83 ? -7.260 2.686 19.064 1.00 95.81 83 ARG A CA 1
ATOM 690 C C . ARG A 1 83 ? -7.485 2.037 17.701 1.00 95.81 83 ARG A C 1
ATOM 692 O O . ARG A 1 83 ? -6.560 2.017 16.888 1.00 95.81 83 ARG A O 1
ATOM 699 N N . GLN A 1 84 ? -8.682 1.523 17.434 1.00 95.19 84 GLN A N 1
ATOM 700 C CA . GLN A 1 84 ? -9.016 0.921 16.145 1.00 95.19 84 GLN A CA 1
ATOM 701 C C . GLN A 1 84 ? -8.994 1.953 15.020 1.00 95.19 84 GLN A C 1
ATOM 703 O O . GLN A 1 84 ? -8.436 1.678 13.958 1.00 95.19 84 GLN A O 1
ATOM 708 N N . ALA A 1 85 ? -9.509 3.159 15.260 1.00 96.88 85 ALA A N 1
ATOM 709 C CA . ALA A 1 85 ? -9.433 4.256 14.304 1.00 96.88 85 ALA A CA 1
ATOM 710 C C . ALA A 1 85 ? -7.975 4.632 13.987 1.00 96.88 85 ALA A C 1
ATOM 712 O O . ALA A 1 85 ? -7.623 4.844 12.822 1.00 96.88 85 ALA A O 1
ATOM 713 N N . LEU A 1 86 ? -7.100 4.663 14.999 1.00 97.31 86 LEU A N 1
ATOM 714 C CA . LEU A 1 86 ? -5.674 4.920 14.808 1.00 97.31 86 LEU A CA 1
ATOM 715 C C . LEU A 1 86 ? -4.992 3.808 13.999 1.00 97.31 86 LEU A C 1
ATOM 717 O O . LEU A 1 86 ? -4.240 4.113 13.073 1.00 97.31 86 LEU A O 1
ATOM 721 N N . LEU A 1 87 ? -5.270 2.540 14.312 1.00 97.38 87 LEU A N 1
ATOM 722 C CA . LEU A 1 87 ? -4.734 1.387 13.581 1.00 97.38 87 LEU A CA 1
ATOM 723 C C . LEU A 1 87 ? -5.197 1.382 12.120 1.00 97.38 87 LEU A C 1
ATOM 725 O O . LEU A 1 87 ? -4.373 1.235 11.220 1.00 97.38 87 LEU A O 1
ATOM 729 N N . ALA A 1 88 ? -6.484 1.625 11.868 1.00 97.25 88 ALA A N 1
ATOM 730 C CA . ALA A 1 88 ? -7.023 1.728 10.515 1.00 97.25 88 ALA A CA 1
ATOM 731 C C . ALA A 1 88 ? -6.357 2.871 9.731 1.00 97.25 88 ALA A C 1
ATOM 733 O O . ALA A 1 88 ? -6.007 2.713 8.560 1.00 97.25 88 ALA A O 1
ATOM 734 N N . LYS A 1 89 ? -6.114 4.013 10.386 1.00 97.12 89 LYS A N 1
ATOM 735 C CA . LYS A 1 89 ? -5.401 5.143 9.780 1.00 97.12 89 LYS A CA 1
ATOM 736 C C . LYS A 1 89 ? -3.942 4.807 9.463 1.00 97.12 89 LYS A C 1
ATOM 738 O O . LYS A 1 89 ? -3.453 5.215 8.411 1.00 97.12 89 LYS A O 1
ATOM 743 N N . GLN A 1 90 ? -3.254 4.072 10.337 1.00 95.88 90 GLN A N 1
ATOM 744 C CA . GLN A 1 90 ? -1.887 3.603 10.086 1.00 95.88 90 GLN A CA 1
ATOM 745 C C . GLN A 1 90 ? -1.839 2.638 8.901 1.00 95.88 90 GLN A C 1
ATOM 747 O O . GLN A 1 90 ? -1.061 2.863 7.981 1.00 95.88 90 GLN A O 1
ATOM 752 N N . GLN A 1 91 ? -2.724 1.640 8.865 1.00 96.69 91 GLN A N 1
ATOM 753 C CA . GLN A 1 91 ? -2.811 0.686 7.756 1.00 96.69 91 GLN A CA 1
ATOM 754 C C . GLN A 1 91 ? -3.112 1.379 6.423 1.00 96.69 91 GLN A C 1
ATOM 756 O O . GLN A 1 91 ? -2.483 1.079 5.411 1.00 96.69 91 GLN A O 1
ATOM 761 N N . ALA A 1 92 ? -4.028 2.352 6.415 1.00 97.38 92 ALA A N 1
ATOM 762 C CA . ALA A 1 92 ? -4.330 3.136 5.221 1.00 97.38 92 ALA A CA 1
ATOM 763 C C . ALA A 1 92 ? -3.116 3.950 4.737 1.00 97.38 92 ALA A C 1
ATOM 765 O O . ALA A 1 92 ? -2.854 4.016 3.535 1.00 97.38 92 ALA A O 1
ATOM 766 N N . LEU A 1 93 ? -2.355 4.544 5.662 1.00 97.62 93 LEU A N 1
ATOM 767 C CA . LEU A 1 93 ? -1.141 5.293 5.335 1.00 97.62 93 LEU A CA 1
ATOM 768 C C . LEU A 1 93 ? -0.026 4.377 4.811 1.00 97.62 93 LEU A C 1
ATOM 770 O O . LEU A 1 93 ? 0.656 4.733 3.852 1.00 97.62 93 LEU A O 1
ATOM 774 N N . GLU A 1 94 ? 0.156 3.201 5.410 1.00 96.50 94 GLU A N 1
ATOM 775 C CA . GLU A 1 94 ? 1.125 2.203 4.951 1.00 96.50 94 GLU A CA 1
ATOM 776 C C . GLU A 1 94 ? 0.783 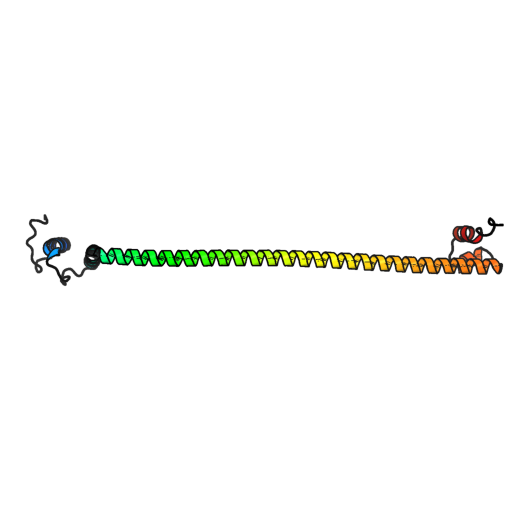1.690 3.552 1.00 96.50 94 GLU A C 1
ATOM 778 O O . GLU A 1 94 ? 1.656 1.682 2.684 1.00 96.50 94 GLU A O 1
ATOM 783 N N . ALA A 1 95 ? -0.486 1.367 3.291 1.00 97.25 95 ALA A N 1
ATOM 784 C CA . ALA A 1 95 ? -0.948 0.971 1.963 1.00 97.25 95 ALA A CA 1
ATOM 785 C C .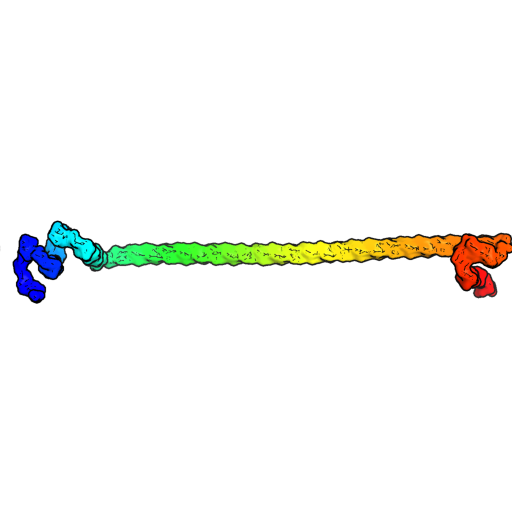 ALA A 1 95 ? -0.719 2.084 0.926 1.00 97.25 95 ALA A C 1
ATOM 787 O O . ALA A 1 95 ? -0.240 1.827 -0.179 1.00 97.25 95 ALA A O 1
ATOM 788 N N . GLN A 1 96 ? -0.992 3.342 1.289 1.00 96.62 96 GLN A N 1
ATOM 789 C CA . GLN A 1 96 ? -0.720 4.486 0.418 1.00 96.62 96 GLN A CA 1
ATOM 790 C C . GLN A 1 96 ? 0.780 4.645 0.132 1.00 96.62 96 GLN A C 1
ATOM 792 O O . GLN A 1 96 ? 1.166 4.948 -0.998 1.00 96.62 96 GLN A O 1
ATOM 797 N N . ARG A 1 97 ? 1.631 4.431 1.141 1.00 97.00 97 ARG A N 1
ATOM 798 C CA . ARG A 1 97 ? 3.087 4.501 0.999 1.00 97.00 97 ARG A CA 1
ATOM 799 C C . ARG A 1 97 ? 3.618 3.396 0.088 1.00 97.00 97 ARG A C 1
ATOM 801 O O . ARG A 1 97 ? 4.424 3.697 -0.785 1.00 97.00 97 ARG A O 1
ATOM 808 N N . GLN A 1 98 ? 3.139 2.164 0.251 1.00 96.75 98 GLN A N 1
ATOM 809 C CA . GLN A 1 98 ? 3.502 1.037 -0.613 1.00 96.75 98 GLN A CA 1
ATOM 810 C C . GLN A 1 98 ? 3.096 1.298 -2.065 1.00 96.75 98 GLN A C 1
ATOM 812 O O . GLN A 1 98 ? 3.933 1.199 -2.957 1.00 96.75 98 GLN A O 1
ATOM 817 N N . ALA A 1 99 ? 1.861 1.748 -2.299 1.00 97.38 99 ALA A N 1
ATOM 818 C CA . ALA A 1 99 ? 1.395 2.087 -3.642 1.00 97.38 99 ALA A CA 1
ATOM 819 C C . ALA A 1 99 ? 2.231 3.206 -4.293 1.00 97.38 99 ALA A C 1
ATOM 821 O O . ALA A 1 99 ? 2.480 3.190 -5.501 1.00 97.38 99 ALA A O 1
ATOM 822 N N . LEU A 1 100 ? 2.683 4.190 -3.506 1.00 97.25 100 LEU A N 1
ATOM 823 C CA . LEU A 1 100 ? 3.566 5.247 -4.001 1.00 97.25 100 LEU A CA 1
ATOM 824 C C . LEU A 1 100 ? 4.960 4.711 -4.349 1.00 97.25 100 LEU A C 1
ATOM 826 O O . LEU A 1 100 ? 5.504 5.086 -5.386 1.00 97.25 100 LEU A O 1
ATOM 830 N N . GLU A 1 101 ? 5.523 3.845 -3.508 1.00 96.94 101 GLU A N 1
ATOM 831 C CA . GLU A 1 101 ? 6.835 3.233 -3.730 1.00 96.94 101 GLU A CA 1
ATOM 832 C C . GLU A 1 101 ? 6.832 2.330 -4.971 1.00 96.94 101 GLU A C 1
ATOM 834 O O . GLU A 1 101 ? 7.727 2.428 -5.808 1.00 96.94 101 GLU A O 1
ATOM 839 N N . GLU A 1 102 ? 5.790 1.518 -5.158 1.00 97.12 102 GLU A N 1
ATOM 840 C CA . GLU A 1 102 ? 5.605 0.702 -6.364 1.00 97.12 102 GLU A CA 1
ATOM 841 C C . GLU A 1 102 ? 5.507 1.567 -7.622 1.00 97.12 102 GLU A C 1
ATOM 843 O O . GLU A 1 102 ? 6.166 1.296 -8.628 1.00 97.12 102 GLU A O 1
ATOM 848 N N . LYS A 1 103 ? 4.741 2.662 -7.558 1.00 96.69 103 LYS A N 1
ATOM 849 C CA . LYS A 1 103 ? 4.634 3.613 -8.668 1.00 96.69 103 LYS A CA 1
ATOM 850 C C . LYS A 1 103 ? 5.974 4.281 -8.986 1.00 96.69 103 LYS A C 1
ATOM 852 O O . LYS A 1 103 ? 6.275 4.496 -10.159 1.00 96.69 103 LYS A O 1
ATOM 857 N N . GLN A 1 104 ? 6.764 4.624 -7.968 1.00 95.88 104 GLN A N 1
ATOM 858 C CA . GLN A 1 104 ? 8.100 5.195 -8.152 1.00 95.88 104 GLN A CA 1
ATOM 859 C C . GLN A 1 104 ? 9.049 4.190 -8.801 1.00 95.88 104 GLN A C 1
ATOM 861 O O . GLN A 1 104 ? 9.682 4.537 -9.793 1.00 95.88 104 GLN A O 1
ATOM 866 N N . ARG A 1 105 ? 9.079 2.940 -8.326 1.00 96.88 105 ARG A N 1
ATOM 867 C CA . ARG A 1 105 ? 9.895 1.877 -8.932 1.00 96.88 105 ARG A CA 1
ATOM 868 C C . ARG A 1 105 ? 9.530 1.640 -10.391 1.00 96.88 105 ARG A C 1
ATOM 870 O O . ARG A 1 105 ? 10.412 1.643 -11.240 1.00 96.88 105 ARG A O 1
ATOM 877 N N . ALA A 1 106 ? 8.239 1.538 -10.703 1.00 96.56 106 ALA A N 1
ATOM 878 C CA . ALA A 1 106 ? 7.784 1.375 -12.081 1.00 96.56 106 ALA A CA 1
ATOM 879 C C . ALA A 1 106 ? 8.212 2.551 -12.980 1.00 96.56 106 ALA A C 1
ATOM 881 O O . ALA A 1 106 ? 8.588 2.354 -14.136 1.00 96.56 106 ALA A O 1
ATOM 882 N N . LEU A 1 107 ? 8.182 3.782 -12.454 1.00 96.62 107 LEU A N 1
ATOM 883 C CA . LEU A 1 107 ? 8.639 4.965 -13.182 1.00 96.62 107 LEU A CA 1
ATOM 884 C C . LEU A 1 107 ? 10.159 4.957 -13.396 1.00 96.62 107 LEU A C 1
ATOM 886 O O . LEU A 1 107 ? 10.619 5.274 -14.493 1.00 96.62 107 LEU A O 1
ATOM 890 N N . GLU A 1 108 ? 10.930 4.601 -12.370 1.00 95.50 108 GLU A N 1
ATOM 891 C CA . GLU A 1 108 ? 12.388 4.491 -12.447 1.00 95.50 108 GLU A CA 1
ATOM 892 C C . GLU A 1 108 ? 12.814 3.413 -13.444 1.00 95.50 108 GLU A C 1
ATOM 894 O O . GLU A 1 108 ? 13.639 3.682 -14.316 1.00 95.50 108 GLU A O 1
ATOM 899 N N . GLU A 1 109 ? 12.207 2.227 -13.381 1.00 95.31 109 GLU A N 1
ATOM 900 C CA . GLU A 1 109 ? 12.454 1.132 -14.321 1.00 95.31 109 GLU A CA 1
ATOM 901 C C . GLU A 1 109 ? 12.136 1.552 -15.758 1.00 95.31 109 GLU A C 1
ATOM 903 O O . GLU A 1 109 ? 12.974 1.392 -16.649 1.00 95.31 109 GLU A O 1
ATOM 908 N N . ALA A 1 110 ? 10.972 2.166 -15.989 1.00 95.56 110 ALA A N 1
ATOM 909 C CA . ALA A 1 110 ? 10.601 2.674 -17.306 1.00 95.56 110 ALA A CA 1
ATOM 910 C C . ALA A 1 110 ? 11.591 3.737 -17.812 1.00 95.56 110 ALA A C 1
ATOM 912 O O . ALA A 1 110 ? 11.989 3.723 -18.978 1.00 95.56 110 ALA A O 1
ATOM 913 N N . HIS A 1 111 ? 12.032 4.646 -16.941 1.00 95.19 111 HIS A N 1
ATOM 914 C CA . HIS A 1 111 ? 13.003 5.677 -17.293 1.00 95.19 111 HIS A CA 1
ATOM 915 C C . HIS A 1 111 ? 14.377 5.082 -17.638 1.00 95.19 111 HIS A C 1
ATOM 917 O O . HIS A 1 111 ? 14.990 5.479 -18.632 1.00 95.19 111 HIS A O 1
ATOM 923 N N . VAL A 1 112 ? 14.849 4.097 -16.870 1.00 96.38 112 VAL A N 1
ATOM 924 C CA . VAL A 1 112 ? 16.106 3.385 -17.142 1.00 96.38 112 VAL A CA 1
ATOM 925 C C . VAL A 1 112 ? 16.026 2.622 -18.464 1.00 96.38 112 VAL A C 1
ATOM 927 O O . VAL A 1 112 ? 16.955 2.711 -19.270 1.00 96.38 112 VAL A O 1
ATOM 930 N N . LEU A 1 113 ? 14.925 1.919 -18.732 1.00 95.56 113 LEU A N 1
ATOM 931 C CA . LEU A 1 113 ? 14.715 1.210 -19.998 1.00 95.56 113 LEU A CA 1
ATOM 932 C C . LEU A 1 113 ? 14.729 2.173 -21.189 1.00 95.56 113 LEU A C 1
ATOM 934 O O . LEU A 1 113 ? 15.478 1.965 -22.143 1.00 95.56 113 LEU A O 1
ATOM 938 N N . ASN A 1 114 ? 13.997 3.282 -21.097 1.00 94.44 114 ASN A N 1
ATOM 939 C CA . ASN A 1 114 ? 13.967 4.287 -22.157 1.00 94.44 114 ASN A CA 1
ATOM 940 C C . ASN A 1 114 ? 15.356 4.894 -22.410 1.00 94.44 114 ASN A C 1
ATOM 942 O O . ASN A 1 114 ? 15.786 5.006 -23.557 1.00 94.44 114 ASN A O 1
ATOM 946 N N . LEU A 1 115 ? 16.099 5.243 -21.354 1.00 95.50 115 LEU A N 1
ATOM 947 C CA . LEU A 1 115 ? 17.451 5.787 -21.493 1.00 95.50 115 LEU A CA 1
ATOM 948 C C . LEU A 1 115 ? 18.443 4.773 -22.063 1.00 95.50 115 LEU A C 1
ATOM 950 O O . LEU A 1 115 ? 19.305 5.137 -22.862 1.00 95.50 115 LEU A O 1
ATOM 954 N N . THR A 1 116 ? 18.371 3.516 -21.633 1.00 95.06 116 THR A N 1
ATOM 955 C CA . THR A 1 116 ? 19.275 2.465 -22.119 1.00 95.06 116 THR A CA 1
ATOM 956 C C . THR A 1 116 ? 19.018 2.152 -23.586 1.00 95.06 116 THR A C 1
ATOM 958 O O . THR A 1 116 ? 19.976 2.060 -24.355 1.00 95.06 116 THR A O 1
ATOM 961 N N . GLN A 1 117 ? 17.752 2.076 -23.996 1.00 94.81 117 GLN A N 1
ATOM 962 C CA . GLN A 1 117 ? 17.383 1.895 -25.394 1.00 94.81 117 GLN A CA 1
ATOM 963 C C . GLN A 1 117 ? 17.823 3.087 -26.249 1.00 94.81 117 GLN A C 1
ATOM 965 O O . GLN A 1 117 ? 18.545 2.887 -27.224 1.00 94.81 117 GLN A O 1
ATOM 970 N N . ALA A 1 118 ? 17.517 4.318 -25.827 1.00 94.81 118 ALA A N 1
ATOM 971 C CA . ALA A 1 118 ? 17.928 5.523 -26.545 1.00 94.81 118 ALA A CA 1
ATOM 972 C C . ALA A 1 118 ? 19.457 5.618 -26.698 1.00 94.81 118 ALA A C 1
ATOM 974 O O . ALA A 1 118 ? 19.960 5.952 -27.767 1.00 94.81 118 ALA A O 1
ATOM 975 N N . LYS A 1 119 ? 20.227 5.271 -25.655 1.00 95.75 119 LYS A N 1
ATOM 976 C CA . LYS A 1 119 ? 21.697 5.225 -25.737 1.00 95.75 119 LYS A CA 1
ATOM 977 C C . LYS A 1 119 ? 22.193 4.156 -26.706 1.00 95.75 119 LYS A C 1
ATOM 979 O O . LYS A 1 119 ? 23.165 4.395 -27.417 1.00 95.75 119 LYS A O 1
ATOM 984 N N . LYS A 1 120 ? 21.562 2.981 -26.719 1.00 95.75 120 LYS A N 1
ATOM 985 C CA . LYS A 1 120 ? 21.935 1.879 -27.613 1.00 95.75 120 LYS A CA 1
ATOM 986 C C . LYS A 1 120 ? 21.663 2.236 -29.074 1.00 95.75 120 LYS A C 1
ATOM 988 O O . LYS A 1 120 ? 22.530 2.003 -29.910 1.00 95.75 120 LYS A O 1
ATOM 993 N N . GLU A 1 121 ? 20.502 2.816 -29.358 1.00 94.50 121 GLU A N 1
ATOM 994 C CA . GLU A 1 121 ? 20.124 3.294 -30.693 1.00 94.50 121 GLU A CA 1
ATOM 995 C C . GLU A 1 121 ? 21.063 4.412 -31.154 1.00 94.50 121 GLU A C 1
ATOM 997 O O . GLU A 1 121 ? 21.689 4.281 -32.201 1.00 94.50 121 GLU A O 1
ATOM 1002 N N . ALA A 1 122 ? 21.290 5.432 -30.320 1.00 95.44 122 ALA A N 1
ATOM 1003 C CA . ALA A 1 122 ? 22.208 6.525 -30.642 1.00 95.44 122 ALA A CA 1
ATOM 1004 C C . ALA A 1 122 ? 23.651 6.046 -30.883 1.00 95.44 122 ALA A C 1
ATOM 1006 O O . ALA A 1 122 ? 24.338 6.552 -31.771 1.00 95.44 122 ALA A O 1
ATOM 1007 N N . LEU A 1 123 ? 24.129 5.058 -30.115 1.00 95.75 123 LEU A N 1
ATOM 1008 C CA . LEU A 1 123 ? 25.450 4.467 -30.329 1.00 95.75 123 LEU A CA 1
ATOM 1009 C C . LEU A 1 123 ? 25.512 3.687 -31.649 1.00 95.75 123 LEU A C 1
ATOM 1011 O O . LEU A 1 123 ? 26.488 3.822 -32.384 1.00 95.75 123 LEU A O 1
ATOM 1015 N N . ALA A 1 124 ? 24.488 2.885 -31.950 1.00 95.25 124 ALA A N 1
ATOM 1016 C CA . ALA A 1 124 ? 24.416 2.121 -33.192 1.00 95.25 124 ALA A CA 1
ATOM 1017 C C . ALA A 1 124 ? 24.361 3.045 -34.419 1.00 95.25 124 ALA A C 1
ATOM 1019 O O . ALA A 1 124 ? 25.119 2.846 -35.369 1.00 95.25 124 ALA A O 1
ATOM 1020 N N . GLU A 1 125 ? 23.534 4.091 -34.371 1.00 94.56 125 GLU A N 1
ATOM 1021 C CA . GLU A 1 125 ? 23.454 5.112 -35.418 1.00 94.56 125 GLU A CA 1
ATOM 1022 C C . GLU A 1 125 ? 24.778 5.866 -35.574 1.00 94.56 125 GLU A C 1
ATOM 1024 O O . GLU A 1 125 ? 25.263 6.027 -36.693 1.00 94.56 125 GLU A O 1
ATOM 1029 N N . GLY A 1 126 ? 25.417 6.263 -34.468 1.00 94.56 126 GLY A N 1
ATOM 1030 C CA . GLY A 1 126 ? 26.706 6.956 -34.497 1.00 94.56 126 GLY A CA 1
ATOM 1031 C C . GLY A 1 126 ? 27.841 6.110 -35.082 1.00 94.56 126 GLY A C 1
ATOM 1032 O O . GLY A 1 126 ? 28.661 6.619 -35.851 1.00 94.56 126 GLY A O 1
ATOM 1033 N N . LEU A 1 127 ? 27.882 4.810 -34.767 1.00 94.38 127 LEU A N 1
ATOM 1034 C CA . LEU A 1 127 ? 28.841 3.871 -35.356 1.00 94.38 127 LEU A CA 1
ATOM 1035 C C . LEU A 1 127 ? 28.600 3.702 -36.860 1.00 94.38 127 LEU A C 1
ATOM 1037 O O . LEU A 1 127 ? 29.542 3.855 -37.642 1.00 94.38 127 LEU A O 1
ATOM 1041 N N . ALA A 1 128 ? 27.348 3.474 -37.268 1.00 92.94 128 ALA A N 1
ATOM 1042 C CA . ALA A 1 128 ? 26.975 3.323 -38.672 1.00 92.94 128 ALA A CA 1
ATOM 1043 C C . ALA A 1 128 ? 27.261 4.599 -39.486 1.00 92.94 128 ALA A C 1
ATOM 1045 O O . ALA A 1 128 ? 27.823 4.537 -40.582 1.00 92.94 128 ALA A O 1
ATOM 1046 N N . GLU A 1 129 ? 26.943 5.781 -38.947 1.00 92.69 129 GLU A N 1
ATOM 1047 C CA . GLU A 1 129 ? 27.246 7.060 -39.593 1.00 92.69 129 GLU A CA 1
ATOM 1048 C C . GLU A 1 129 ? 28.765 7.282 -39.704 1.00 92.69 129 GLU A C 1
ATOM 1050 O O . GLU A 1 129 ? 29.255 7.755 -40.733 1.00 92.69 129 GLU A O 1
ATOM 1055 N N . GLY A 1 130 ? 29.533 6.906 -38.676 1.00 92.62 130 GLY A N 1
ATOM 1056 C CA . GLY A 1 130 ? 30.993 6.989 -38.672 1.00 92.62 130 GLY A CA 1
ATOM 1057 C C . GLY A 1 130 ? 31.663 6.058 -39.688 1.00 92.62 130 GLY A C 1
ATOM 1058 O O . GLY A 1 130 ? 32.589 6.468 -40.393 1.00 92.62 130 GLY A O 1
ATOM 1059 N N . GLU A 1 131 ? 31.204 4.812 -39.802 1.00 91.56 131 GLU A N 1
ATOM 1060 C CA . GLU A 1 131 ? 31.641 3.869 -40.842 1.00 91.56 131 GLU A CA 1
ATOM 1061 C C . GLU A 1 131 ? 31.312 4.388 -42.237 1.00 91.56 131 GLU A C 1
ATOM 1063 O O . GLU A 1 131 ? 32.184 4.435 -43.107 1.00 91.56 131 GLU A O 1
ATOM 1068 N N . ARG A 1 132 ? 30.096 4.900 -42.427 1.00 89.19 132 ARG A N 1
ATOM 1069 C CA . ARG A 1 132 ? 29.663 5.449 -43.710 1.00 89.19 132 ARG A CA 1
ATOM 1070 C C . ARG A 1 132 ? 30.444 6.700 -44.112 1.00 89.19 132 ARG A C 1
ATOM 1072 O O . ARG A 1 132 ? 30.839 6.825 -45.270 1.00 89.19 132 ARG A O 1
ATOM 1079 N N . LYS A 1 133 ? 30.748 7.602 -43.171 1.00 91.38 133 LYS A N 1
ATOM 1080 C CA . LYS A 1 133 ? 31.634 8.758 -43.409 1.00 91.38 133 LYS A CA 1
ATOM 1081 C C . LYS A 1 133 ? 33.038 8.316 -43.828 1.00 91.38 133 LYS A C 1
ATOM 1083 O O . LYS A 1 133 ? 33.568 8.860 -44.797 1.00 91.38 133 LYS A O 1
ATOM 1088 N N . ARG A 1 134 ? 33.609 7.305 -43.159 1.00 91.75 134 ARG A N 1
ATOM 1089 C CA . ARG A 1 134 ? 34.916 6.726 -43.524 1.00 91.75 134 ARG A CA 1
ATOM 1090 C C . ARG A 1 134 ? 34.894 6.101 -44.919 1.00 91.75 134 ARG A C 1
ATOM 1092 O O . ARG A 1 134 ? 35.805 6.359 -45.701 1.00 91.75 134 ARG A O 1
ATOM 1099 N N . ALA A 1 135 ? 33.847 5.352 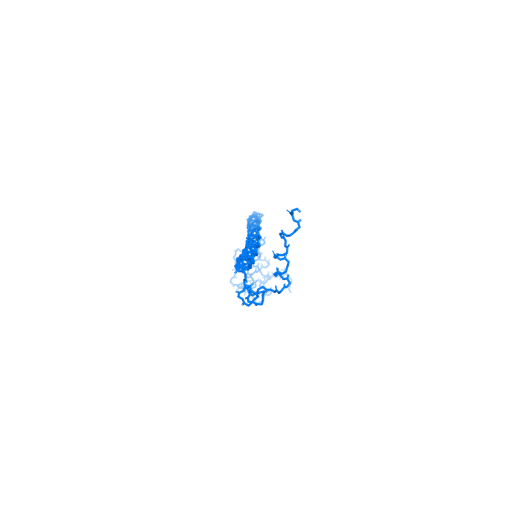-45.263 1.00 90.44 135 ALA A N 1
ATOM 1100 C CA . ALA A 1 135 ? 33.680 4.776 -46.598 1.00 90.44 135 ALA A CA 1
ATOM 1101 C C . ALA A 1 135 ? 33.636 5.865 -47.686 1.00 90.44 135 ALA A C 1
ATOM 1103 O O . ALA A 1 135 ? 34.329 5.763 -48.699 1.00 90.44 135 ALA A O 1
ATOM 1104 N N . ILE A 1 136 ? 32.896 6.957 -47.448 1.00 89.56 136 ILE A N 1
ATOM 1105 C CA . ILE A 1 136 ? 32.811 8.103 -48.370 1.00 89.56 136 ILE A CA 1
ATOM 1106 C C . ILE A 1 136 ? 34.164 8.816 -48.514 1.00 89.56 136 ILE A C 1
ATOM 1108 O O . ILE A 1 136 ? 34.540 9.214 -49.620 1.00 89.56 136 ILE A O 1
ATOM 1112 N N . GLU A 1 137 ? 34.908 9.004 -47.423 1.00 90.62 137 GLU A N 1
ATOM 1113 C CA . GLU A 1 137 ? 36.232 9.629 -47.473 1.00 90.62 137 GLU A CA 1
ATOM 1114 C C . GLU A 1 137 ? 37.235 8.769 -48.256 1.00 90.62 137 GLU A C 1
ATOM 1116 O O . GLU A 1 137 ? 37.936 9.282 -49.132 1.00 90.62 137 GLU A O 1
ATOM 1121 N N . SER A 1 138 ? 37.253 7.459 -48.006 1.00 89.38 138 SER A N 1
ATOM 1122 C CA . SER A 1 138 ? 38.067 6.498 -48.755 1.00 89.38 138 SER A CA 1
ATOM 1123 C C . SER A 1 138 ? 37.710 6.495 -50.242 1.00 89.38 138 SER A C 1
ATOM 1125 O O . SER A 1 138 ? 38.604 6.592 -51.080 1.00 89.38 138 SER A O 1
ATOM 1127 N N . ALA A 1 139 ? 36.418 6.500 -50.587 1.00 88.00 139 ALA A N 1
ATOM 1128 C CA . ALA A 1 139 ? 35.964 6.585 -51.975 1.00 88.00 139 ALA A CA 1
ATOM 1129 C C . ALA A 1 139 ? 36.438 7.865 -52.681 1.00 88.00 139 ALA A C 1
ATOM 1131 O O . ALA A 1 139 ? 36.798 7.834 -53.859 1.00 88.00 139 ALA A O 1
ATOM 1132 N N . ARG A 1 140 ? 36.473 9.000 -51.969 1.00 87.19 140 ARG A N 1
ATOM 1133 C CA . ARG A 1 140 ? 37.010 10.265 -52.497 1.00 87.19 140 ARG A CA 1
ATOM 1134 C C . ARG A 1 140 ? 38.508 10.180 -52.777 1.00 87.19 140 ARG A C 1
ATOM 1136 O O . ARG A 1 140 ? 38.932 10.656 -53.825 1.00 87.19 140 ARG A O 1
ATOM 1143 N N . LYS A 1 141 ? 39.287 9.575 -51.874 1.00 88.25 141 LYS A N 1
ATOM 1144 C CA . LYS A 1 141 ? 40.732 9.361 -52.069 1.00 88.25 141 LYS A CA 1
ATOM 1145 C C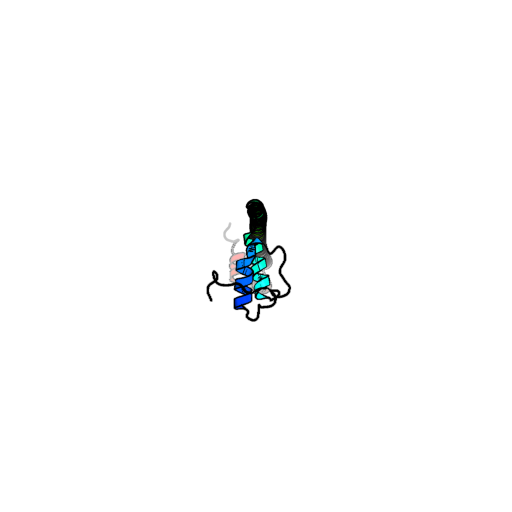 . LYS A 1 141 ? 40.987 8.448 -53.271 1.00 88.25 141 LYS A C 1
ATOM 1147 O O . LYS A 1 141 ? 41.660 8.865 -54.202 1.00 88.25 141 LYS A O 1
ATOM 1152 N N . MET A 1 142 ? 40.311 7.299 -53.335 1.00 88.12 142 MET A N 1
ATOM 1153 C CA . MET A 1 142 ? 40.435 6.356 -54.454 1.00 88.12 142 MET A CA 1
ATOM 1154 C C . MET A 1 142 ? 40.050 6.972 -55.809 1.00 88.12 142 MET A C 1
ATOM 1156 O O . MET A 1 142 ? 40.696 6.694 -56.817 1.00 88.12 142 MET A O 1
ATOM 1160 N N . LYS A 1 143 ? 39.023 7.836 -55.849 1.00 86.56 143 LYS A N 1
ATOM 1161 C CA . LYS A 1 143 ? 38.672 8.581 -57.069 1.00 86.56 143 LYS A CA 1
ATOM 1162 C C . LYS A 1 143 ? 39.789 9.540 -57.487 1.00 86.56 143 LYS A C 1
ATOM 1164 O O . LYS A 1 143 ? 40.078 9.637 -58.676 1.00 86.56 143 LYS A O 1
ATOM 1169 N N . ASN A 1 144 ? 40.381 10.265 -56.537 1.00 86.75 144 ASN A N 1
ATOM 1170 C CA . ASN A 1 144 ? 41.477 11.196 -56.822 1.00 86.75 144 ASN A CA 1
ATOM 1171 C C . ASN A 1 144 ? 42.735 10.465 -57.314 1.00 86.75 144 ASN A C 1
ATOM 1173 O O . ASN A 1 144 ? 43.424 10.984 -58.186 1.00 86.75 144 ASN A O 1
ATOM 1177 N N . ASP A 1 145 ? 42.974 9.252 -56.817 1.00 88.25 145 ASP A N 1
ATOM 1178 C CA . ASP A 1 145 ? 44.075 8.378 -57.238 1.00 88.25 145 ASP A CA 1
ATOM 1179 C C . ASP A 1 145 ? 43.815 7.693 -58.600 1.00 88.25 145 ASP A C 1
ATOM 1181 O O . ASP A 1 145 ? 44.642 6.926 -59.087 1.00 88.25 145 ASP A O 1
ATOM 1185 N N . GLY A 1 146 ? 42.669 7.966 -59.238 1.00 85.12 146 GLY A N 1
ATOM 1186 C CA . GLY A 1 146 ? 42.346 7.494 -60.585 1.00 85.12 146 GLY A CA 1
ATOM 1187 C C . GLY A 1 146 ? 41.810 6.062 -60.664 1.00 85.12 146 GLY A C 1
ATOM 1188 O O . GLY A 1 146 ? 41.776 5.496 -61.758 1.00 85.12 146 GLY A O 1
ATOM 1189 N N . LEU A 1 147 ? 41.376 5.460 -59.547 1.00 86.88 147 LEU A N 1
ATOM 1190 C CA . LEU A 1 147 ? 40.801 4.113 -59.583 1.00 86.88 147 LEU A CA 1
ATOM 1191 C C . LEU A 1 147 ? 39.448 4.085 -60.331 1.00 86.88 147 LEU A C 1
ATOM 1193 O O . LEU A 1 147 ? 38.631 5.000 -60.173 1.00 86.88 147 LEU A O 1
ATOM 1197 N N . PRO A 1 148 ? 39.156 3.013 -61.096 1.00 88.31 148 PRO A N 1
ATOM 1198 C CA . PRO A 1 148 ? 37.861 2.819 -61.744 1.00 88.31 148 PRO A CA 1
ATOM 1199 C C . PRO A 1 148 ? 36.706 2.741 -60.741 1.00 88.31 148 PRO A C 1
ATOM 1201 O O . PRO A 1 148 ? 36.833 2.160 -59.661 1.00 88.31 148 PRO A O 1
ATOM 1204 N N . ILE A 1 149 ? 35.538 3.252 -61.138 1.00 82.31 149 ILE A N 1
ATOM 1205 C CA . ILE A 1 149 ? 34.335 3.291 -60.292 1.00 82.31 149 ILE A CA 1
ATOM 1206 C C . ILE A 1 149 ? 33.923 1.886 -59.822 1.00 82.31 149 ILE A C 1
ATOM 1208 O O . ILE A 1 149 ? 33.525 1.743 -58.666 1.00 82.31 149 ILE A O 1
ATOM 1212 N N . GLU A 1 150 ? 34.066 0.843 -60.653 1.00 85.44 150 GLU A N 1
ATOM 1213 C CA . GLU A 1 150 ? 33.737 -0.528 -60.231 1.00 85.44 150 GLU A CA 1
ATOM 1214 C C . GLU A 1 150 ? 34.634 -1.024 -59.088 1.00 85.44 150 GLU A C 1
ATOM 1216 O O . GLU A 1 150 ? 34.167 -1.728 -58.192 1.00 85.44 150 GLU A O 1
ATOM 1221 N N . GLN A 1 151 ? 35.915 -0.635 -59.075 1.00 85.75 151 GLN A N 1
ATOM 1222 C CA . GLN A 1 151 ? 36.828 -1.003 -57.991 1.00 85.75 151 GLN A CA 1
ATOM 1223 C C . GLN A 1 151 ? 36.493 -0.244 -56.703 1.00 85.75 151 GLN A C 1
ATOM 1225 O O . GLN A 1 151 ? 36.520 -0.838 -55.627 1.00 85.75 151 GLN A O 1
ATOM 1230 N N . ILE A 1 152 ? 36.112 1.033 -56.805 1.00 85.88 152 ILE A N 1
ATOM 1231 C CA . ILE A 1 152 ? 35.708 1.849 -55.650 1.00 85.88 152 ILE A CA 1
ATOM 1232 C C . ILE A 1 152 ? 34.447 1.275 -54.990 1.00 85.88 152 ILE A C 1
ATOM 1234 O O . ILE A 1 152 ? 34.418 1.142 -53.767 1.00 85.88 152 ILE A O 1
ATOM 1238 N N . ILE A 1 153 ? 33.443 0.872 -55.780 1.00 87.81 153 ILE A N 1
ATOM 1239 C CA . ILE A 1 153 ? 32.238 0.182 -55.280 1.00 87.81 153 ILE A CA 1
ATOM 1240 C C . ILE A 1 153 ? 32.632 -1.072 -54.493 1.00 87.81 153 ILE A C 1
ATOM 1242 O O . ILE A 1 153 ? 32.180 -1.267 -53.368 1.00 87.81 153 ILE A O 1
ATOM 1246 N N . ARG A 1 154 ? 33.525 -1.896 -55.056 1.00 87.31 154 ARG A N 1
ATOM 1247 C CA . ARG A 1 154 ? 33.945 -3.159 -54.437 1.00 87.31 154 ARG A CA 1
ATOM 1248 C C . ARG A 1 154 ? 34.666 -2.968 -53.099 1.00 87.31 154 ARG A C 1
ATOM 1250 O O . ARG A 1 154 ? 34.494 -3.794 -52.216 1.00 87.31 154 ARG A O 1
ATOM 1257 N N . PHE A 1 155 ? 35.492 -1.929 -52.958 1.00 85.00 155 PHE A N 1
ATOM 1258 C CA . PHE A 1 155 ? 36.306 -1.719 -51.751 1.00 85.00 155 PHE A CA 1
ATOM 1259 C C . PHE A 1 155 ? 35.639 -0.867 -50.669 1.00 85.00 155 PHE A C 1
ATOM 1261 O O . PHE A 1 155 ? 36.044 -0.941 -49.514 1.00 85.00 155 PHE A O 1
ATOM 1268 N N . THR A 1 156 ? 34.668 -0.028 -51.030 1.00 85.31 156 THR A N 1
ATOM 1269 C CA . THR A 1 156 ? 33.994 0.871 -50.074 1.00 85.31 156 THR A CA 1
ATOM 1270 C C . THR A 1 156 ? 32.585 0.421 -49.717 1.00 85.31 156 THR A C 1
ATOM 1272 O O . THR A 1 156 ? 31.970 1.035 -48.851 1.00 85.31 156 THR A O 1
ATOM 1275 N N . GLU A 1 157 ? 32.084 -0.618 -50.394 1.00 85.06 157 GLU A N 1
ATOM 1276 C CA . GLU A 1 157 ? 30.732 -1.177 -50.242 1.00 85.06 157 GLU A CA 1
ATOM 1277 C C . GLU A 1 157 ? 29.606 -0.148 -50.457 1.00 85.06 157 GLU A C 1
ATOM 1279 O O . GLU A 1 157 ? 28.439 -0.403 -50.170 1.00 85.06 157 GLU A O 1
ATOM 1284 N N . LEU A 1 158 ? 29.937 1.024 -51.005 1.00 87.00 158 LEU A N 1
ATOM 1285 C CA . LEU A 1 158 ? 28.978 2.062 -51.350 1.00 87.00 158 LEU A CA 1
ATOM 1286 C C . LEU A 1 158 ? 28.252 1.700 -52.641 1.00 87.00 158 LEU A C 1
ATOM 1288 O O . LEU A 1 158 ? 28.855 1.220 -53.606 1.00 87.00 158 LEU A O 1
ATOM 1292 N N . SER A 1 159 ? 26.958 2.010 -52.700 1.00 86.25 159 SER A N 1
ATOM 1293 C CA . SER A 1 159 ? 26.195 1.795 -53.926 1.00 86.25 159 SER A CA 1
ATOM 1294 C C . SER A 1 159 ? 26.650 2.749 -55.039 1.00 86.25 159 SER A C 1
ATOM 1296 O O . SER A 1 159 ? 27.153 3.854 -54.797 1.00 86.25 159 SER A O 1
ATOM 1298 N N . ALA A 1 160 ? 26.442 2.353 -56.298 1.00 82.31 160 ALA A N 1
ATOM 1299 C CA . ALA A 1 160 ? 26.769 3.203 -57.444 1.00 82.31 160 ALA A CA 1
ATOM 1300 C C . ALA A 1 160 ? 26.039 4.561 -57.388 1.00 82.31 160 ALA A C 1
ATOM 1302 O O . ALA A 1 160 ? 26.591 5.586 -57.794 1.00 82.31 160 ALA A O 1
ATOM 1303 N N . GLU A 1 161 ? 24.812 4.590 -56.862 1.00 82.88 161 GLU A N 1
ATOM 1304 C CA . GLU A 1 161 ? 24.042 5.821 -56.663 1.00 82.88 161 GLU A CA 1
ATOM 1305 C C . GLU A 1 161 ? 24.624 6.701 -55.553 1.00 82.88 161 GLU A C 1
ATOM 1307 O O . GLU A 1 161 ? 24.736 7.917 -55.722 1.00 82.88 161 GLU A O 1
ATOM 1312 N N . GLU A 1 162 ? 25.056 6.103 -54.443 1.00 83.06 162 GLU A N 1
ATOM 1313 C CA . GLU A 1 162 ? 25.674 6.813 -53.320 1.00 83.06 162 GLU A CA 1
ATOM 1314 C C . GLU A 1 162 ? 27.005 7.445 -53.712 1.00 83.06 162 GLU A C 1
ATOM 1316 O O . GLU A 1 162 ? 27.262 8.611 -53.401 1.00 83.06 162 GLU A O 1
ATOM 1321 N N . LEU A 1 163 ? 27.829 6.716 -54.463 1.00 82.31 163 LEU A N 1
ATOM 1322 C CA . LEU A 1 163 ? 29.068 7.237 -55.030 1.00 82.31 163 LEU A CA 1
ATOM 1323 C C . LEU A 1 163 ? 28.796 8.372 -56.014 1.00 82.31 163 LEU A C 1
ATOM 1325 O O . LEU A 1 163 ? 29.422 9.428 -55.921 1.00 82.31 163 LEU A O 1
ATOM 1329 N N . ARG A 1 164 ? 27.822 8.217 -56.919 1.00 81.00 164 ARG A N 1
ATOM 1330 C CA . ARG A 1 164 ? 27.425 9.298 -57.836 1.00 81.00 164 ARG A CA 1
ATOM 1331 C C . ARG A 1 164 ? 26.967 10.534 -57.068 1.00 81.00 164 ARG A C 1
ATOM 1333 O O . ARG A 1 164 ? 27.419 11.630 -57.378 1.00 81.00 164 ARG A O 1
ATOM 1340 N N . ARG A 1 165 ? 26.140 10.381 -56.032 1.00 81.50 165 ARG A N 1
ATOM 1341 C CA . ARG A 1 165 ? 25.652 11.499 -55.212 1.00 81.50 165 ARG A CA 1
ATOM 1342 C C . ARG A 1 165 ? 26.779 12.198 -54.445 1.00 81.50 165 ARG A C 1
ATOM 1344 O O . ARG A 1 165 ? 26.845 13.425 -54.433 1.00 81.50 165 ARG A O 1
ATOM 1351 N N . THR A 1 166 ? 27.683 11.439 -53.832 1.00 79.31 166 THR A N 1
ATOM 1352 C CA . THR A 1 166 ? 28.754 11.973 -52.967 1.00 79.31 166 THR A CA 1
ATOM 1353 C C . THR A 1 166 ? 29.966 12.515 -53.731 1.00 79.31 166 THR A C 1
ATOM 1355 O O . THR A 1 166 ? 30.658 13.398 -53.216 1.00 79.31 166 THR A O 1
ATOM 1358 N N . LEU A 1 167 ? 30.222 12.017 -54.948 1.00 72.94 167 LEU A N 1
ATOM 1359 C CA . LEU A 1 167 ? 31.363 12.393 -55.795 1.00 72.94 167 LEU A CA 1
ATOM 1360 C C . LEU A 1 167 ? 31.009 13.401 -56.902 1.00 72.94 167 LEU A C 1
ATOM 1362 O O . LEU A 1 167 ? 31.926 13.944 -57.524 1.00 72.94 167 LEU A O 1
ATOM 1366 N N . ARG A 1 168 ? 29.716 13.658 -57.159 1.00 68.94 168 ARG A N 1
ATOM 1367 C CA . ARG A 1 168 ? 29.228 14.726 -58.059 1.00 68.94 168 ARG A CA 1
ATOM 1368 C C . ARG A 1 168 ? 29.160 16.092 -57.365 1.00 68.94 168 ARG A C 1
ATOM 1370 O O . ARG A 1 168 ? 29.265 17.114 -58.032 1.00 68.94 168 ARG A O 1
ATOM 1377 N N . SER A 1 169 ? 29.089 16.132 -56.029 1.00 57.94 169 SER A N 1
ATOM 1378 C CA . SER A 1 169 ? 28.817 17.350 -55.242 1.00 57.94 169 SER A CA 1
ATOM 1379 C C . SER A 1 169 ? 29.936 18.413 -55.206 1.00 57.94 169 SER A C 1
ATOM 1381 O O . SER A 1 169 ? 29.872 19.325 -54.384 1.00 57.94 169 SER A O 1
ATOM 1383 N N . LYS A 1 170 ? 30.980 18.303 -56.039 1.00 51.53 170 LYS A N 1
ATOM 1384 C CA . LYS A 1 170 ? 32.056 19.306 -56.165 1.00 51.53 170 LYS A CA 1
ATOM 1385 C C . LYS A 1 170 ? 32.140 19.966 -57.549 1.00 51.53 170 LYS A C 1
ATOM 1387 O O . LYS A 1 170 ? 33.020 20.792 -57.741 1.00 51.53 170 LYS A O 1
ATOM 1392 N N . VAL A 1 171 ? 31.240 19.637 -58.483 1.00 44.28 171 VAL A N 1
ATOM 1393 C CA . VAL A 1 171 ? 31.230 20.229 -59.839 1.00 44.28 171 VAL A CA 1
ATOM 1394 C C . VAL A 1 171 ? 30.254 21.418 -59.968 1.00 44.28 171 VAL A C 1
ATOM 1396 O O . VAL A 1 171 ? 30.319 22.142 -60.946 1.00 44.28 171 VAL A O 1
ATOM 1399 N N . GLU A 1 172 ? 29.417 21.706 -58.962 1.00 42.03 172 GLU A N 1
ATOM 1400 C CA . GLU A 1 172 ? 28.418 22.805 -59.007 1.00 42.03 172 GLU A CA 1
ATOM 1401 C C . GLU A 1 172 ? 28.680 23.949 -57.999 1.00 42.03 172 GLU A C 1
ATOM 1403 O O . GLU A 1 172 ? 27.763 24.666 -57.608 1.00 42.03 172 GLU A O 1
ATOM 1408 N N . LYS A 1 173 ? 29.925 24.138 -57.541 1.00 40.25 173 LYS A N 1
ATOM 1409 C CA . LYS A 1 173 ? 30.320 25.307 -56.719 1.00 40.25 173 LYS A CA 1
ATOM 1410 C C . LYS A 1 173 ? 31.594 26.000 -57.223 1.00 40.25 173 LYS A C 1
ATOM 1412 O O . LYS A 1 173 ? 32.436 26.397 -56.419 1.00 40.25 173 LYS A O 1
ATOM 1417 N N . LEU A 1 174 ? 31.728 26.126 -58.540 1.00 33.59 174 LEU A N 1
ATOM 1418 C CA . LEU A 1 174 ? 32.647 27.070 -59.178 1.00 33.59 174 LEU A CA 1
ATOM 1419 C C . LEU A 1 174 ? 31.831 28.029 -60.037 1.00 33.59 174 LEU A C 1
ATOM 1421 O O . LEU A 1 174 ? 31.023 27.514 -60.840 1.00 33.59 174 LEU A O 1
#